Protein AF-A0A845ZZM4-F1 (afdb_monomer)

Secondary structure (DSSP, 8-state):
--------------HHHHHHHHHHHHTSSSHHHHHHHHHHHHHHHHHHHHHHHTT---BGGGSGGG-HHHHHHS-----B-TT-

Foldseek 3Di:
DDDPPPDDDDFDQDVVLQVLLQVLLVLEPDNVLSVLLSVLSSLLRRVCRVCVVVVFDWDACPFCSVPSVCSHPDSGNDIGRPPD

Solvent-accessible surface area (backbone atoms only — not comparable to full-atom values): 4985 Å² total; per-residue (Å²): 133,83,76,77,76,84,75,85,80,88,70,80,74,55,71,66,51,54,52,52,14,51,54,58,14,68,73,38,96,39,73,70,56,11,52,50,43,25,53,25,44,44,49,31,51,33,52,50,48,52,32,53,76,70,72,43,74,63,38,71,85,72,12,49,64,71,37,69,67,50,41,71,77,40,94,46,56,55,67,39,45,79,96,115

Structure (mmCIF, N/CA/C/O backbone):
data_AF-A0A845ZZM4-F1
#
_entry.id   AF-A0A845ZZM4-F1
#
loop_
_atom_site.group_PDB
_atom_site.id
_atom_site.type_symbol
_atom_site.label_atom_id
_atom_site.label_alt_id
_atom_site.label_comp_id
_atom_site.label_asym_id
_atom_site.label_entity_id
_atom_site.label_seq_id
_atom_site.pdbx_PDB_ins_code
_atom_site.Cartn_x
_atom_site.Cartn_y
_atom_site.Cartn_z
_atom_site.occupancy
_atom_site.B_iso_or_equiv
_atom_site.auth_seq_id
_atom_site.auth_comp_id
_atom_site.auth_asym_id
_atom_site.auth_atom_id
_atom_site.pdbx_PDB_model_num
ATOM 1 N N . MET A 1 1 ? -36.549 11.743 -3.552 1.00 40.31 1 MET A N 1
ATOM 2 C CA . MET A 1 1 ? -35.326 11.227 -4.198 1.00 40.31 1 MET A CA 1
ATOM 3 C C . MET A 1 1 ? -34.177 12.064 -3.660 1.00 40.31 1 MET A C 1
ATOM 5 O O . MET A 1 1 ? -33.990 13.182 -4.113 1.00 40.31 1 MET A O 1
ATOM 9 N N . THR A 1 2 ? -33.537 11.624 -2.577 1.00 44.28 2 THR A N 1
ATOM 10 C CA . THR A 1 2 ? -32.422 12.362 -1.972 1.00 44.28 2 THR A CA 1
ATOM 11 C C . THR A 1 2 ? -31.190 12.131 -2.825 1.00 44.28 2 THR A C 1
ATOM 13 O O . THR A 1 2 ? -30.688 11.015 -2.910 1.00 44.28 2 THR A O 1
ATOM 16 N N . ILE A 1 3 ? -30.756 13.185 -3.506 1.00 53.38 3 ILE A N 1
ATOM 17 C CA . ILE A 1 3 ? -29.464 13.231 -4.174 1.00 53.38 3 ILE A CA 1
ATOM 18 C C . ILE A 1 3 ? -28.447 13.178 -3.037 1.00 53.38 3 ILE A C 1
ATOM 20 O O . ILE A 1 3 ? -28.375 14.107 -2.237 1.00 53.38 3 ILE A O 1
ATOM 24 N N . THR A 1 4 ? -27.746 12.059 -2.882 1.00 60.25 4 THR A N 1
ATOM 25 C CA . THR A 1 4 ? -26.620 11.980 -1.955 1.00 60.25 4 THR A CA 1
ATOM 26 C C . THR A 1 4 ? -25.599 12.999 -2.447 1.00 60.25 4 THR A C 1
ATOM 28 O O . THR A 1 4 ? -25.017 12.808 -3.515 1.00 60.25 4 THR A O 1
ATOM 31 N N . GLU A 1 5 ? -25.433 14.121 -1.745 1.00 64.62 5 GLU A N 1
ATOM 32 C CA . GLU A 1 5 ? -24.337 15.038 -2.046 1.00 64.62 5 GLU A CA 1
ATOM 33 C C . GLU A 1 5 ? -23.032 14.245 -1.955 1.00 64.62 5 GLU A C 1
ATOM 35 O O . GLU A 1 5 ? -22.729 13.636 -0.928 1.00 64.62 5 GLU A O 1
ATOM 40 N N . LEU A 1 6 ? -22.276 14.215 -3.054 1.00 64.31 6 LEU A N 1
ATOM 41 C CA . LEU A 1 6 ? -20.940 13.633 -3.078 1.00 64.31 6 LEU A CA 1
ATOM 42 C C . LEU A 1 6 ? -20.026 14.531 -2.242 1.00 64.31 6 LEU A C 1
ATOM 44 O O . LEU A 1 6 ? -19.439 15.493 -2.739 1.00 64.31 6 LEU A O 1
ATOM 48 N N . THR A 1 7 ? -19.928 14.239 -0.949 1.00 76.38 7 THR A N 1
ATOM 49 C CA . THR A 1 7 ? -18.967 14.888 -0.067 1.00 76.38 7 THR A CA 1
ATOM 50 C C . THR A 1 7 ? -17.582 14.325 -0.362 1.00 76.38 7 THR A C 1
ATOM 52 O O . THR A 1 7 ? -17.256 13.179 -0.063 1.00 76.38 7 THR A O 1
ATOM 55 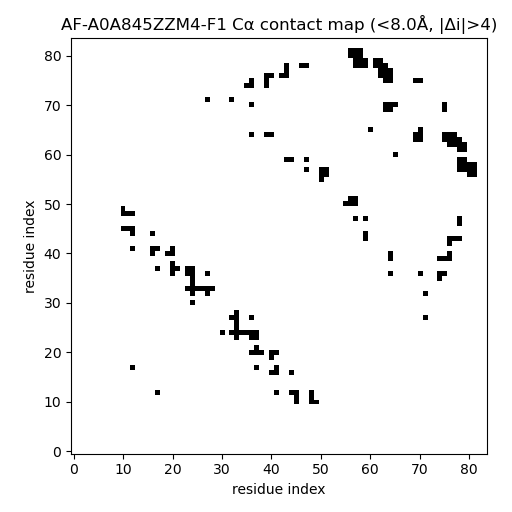N N . ASN A 1 8 ? -16.740 15.145 -0.991 1.00 82.69 8 ASN A N 1
ATOM 56 C CA . ASN A 1 8 ? -15.341 14.796 -1.198 1.00 82.69 8 ASN A CA 1
ATOM 57 C C . ASN A 1 8 ? -14.616 14.801 0.151 1.00 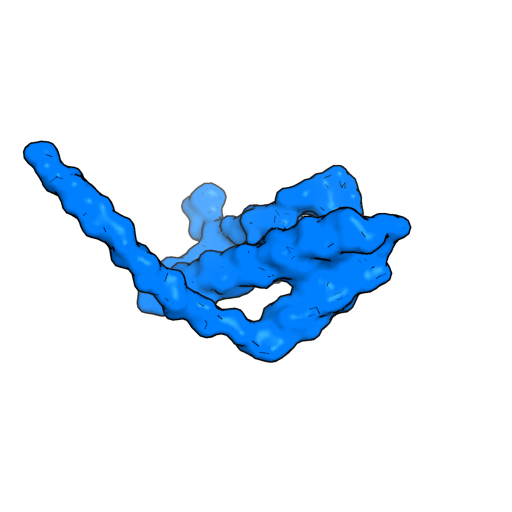82.69 8 ASN A C 1
ATOM 59 O O . ASN A 1 8 ? -14.463 15.848 0.782 1.00 82.69 8 ASN A O 1
ATOM 63 N N . ILE A 1 9 ? -14.129 13.637 0.572 1.00 86.56 9 ILE A N 1
ATOM 64 C CA . ILE A 1 9 ? -13.335 13.493 1.791 1.00 86.56 9 ILE A CA 1
ATOM 65 C C . ILE A 1 9 ? -11.857 13.609 1.422 1.00 86.56 9 ILE A C 1
ATOM 67 O O . ILE A 1 9 ? -11.357 12.898 0.551 1.00 86.56 9 ILE A O 1
ATOM 71 N N . LYS A 1 10 ? -11.138 14.510 2.096 1.00 91.50 10 LYS A N 1
ATOM 72 C CA . LYS A 1 10 ? -9.678 14.596 1.996 1.00 91.50 10 LYS A CA 1
ATOM 73 C C . LYS A 1 10 ? -9.066 13.793 3.129 1.00 91.50 10 LYS A C 1
ATOM 75 O O . LYS A 1 10 ? -9.219 14.164 4.288 1.00 91.50 10 LYS A O 1
ATOM 80 N N . VAL A 1 11 ? -8.357 12.723 2.787 1.00 93.12 11 VAL A N 1
ATOM 81 C CA . VAL A 1 11 ? -7.642 11.897 3.762 1.00 93.12 11 VAL A CA 1
ATOM 82 C C . VAL A 1 11 ? -6.158 12.224 3.717 1.00 93.12 11 VAL A C 1
ATOM 84 O O . VAL A 1 11 ? -5.549 12.240 2.649 1.00 93.12 11 VAL A O 1
ATOM 87 N N . TYR A 1 12 ? -5.571 12.495 4.882 1.00 93.31 12 TYR A N 1
ATOM 88 C CA . TYR A 1 12 ? -4.130 12.685 4.981 1.00 93.31 12 TYR A CA 1
ATOM 89 C C . TYR A 1 12 ? -3.409 11.346 4.802 1.00 93.31 12 TYR A C 1
ATOM 91 O O . TYR A 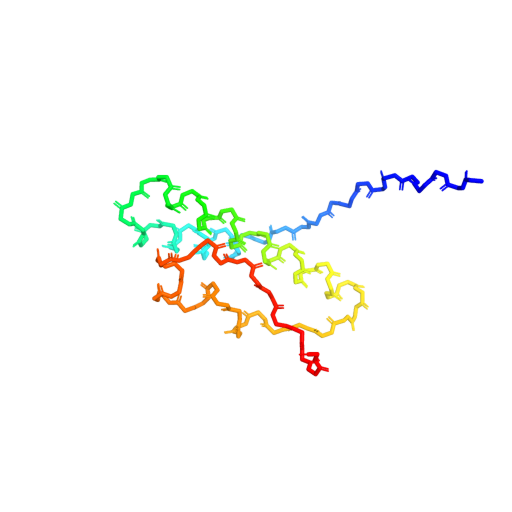1 12 ? -3.723 10.362 5.477 1.00 93.31 12 TYR A O 1
ATOM 99 N N . ILE A 1 13 ? -2.416 11.327 3.918 1.00 95.94 13 ILE A N 1
ATOM 100 C CA . ILE A 1 13 ? -1.528 10.188 3.691 1.00 95.94 13 ILE A CA 1
ATOM 101 C C . ILE A 1 13 ? -0.152 10.575 4.223 1.00 95.94 13 ILE A C 1
ATOM 103 O O . ILE A 1 13 ? 0.417 11.592 3.830 1.00 95.94 13 ILE A O 1
ATOM 107 N N . SER A 1 14 ? 0.368 9.786 5.163 1.00 94.69 14 SER A N 1
ATOM 108 C CA . SER A 1 14 ? 1.630 10.106 5.825 1.00 94.69 14 SER A CA 1
ATOM 109 C C . SER A 1 14 ? 2.831 9.883 4.896 1.00 94.69 14 SER A C 1
ATOM 111 O O . SER A 1 14 ? 2.779 9.026 4.010 1.00 94.69 14 SER A O 1
ATOM 113 N N . PRO A 1 15 ? 3.963 10.573 5.128 1.00 97.50 15 PRO A N 1
ATOM 114 C CA . PRO A 1 15 ? 5.206 10.315 4.403 1.00 97.50 15 PRO A CA 1
ATOM 115 C C . PRO A 1 15 ? 5.639 8.846 4.463 1.00 97.50 15 PRO A C 1
ATOM 117 O O . PRO A 1 15 ? 6.110 8.311 3.467 1.00 97.50 15 PRO A O 1
ATOM 120 N N . TYR A 1 16 ? 5.397 8.164 5.589 1.00 96.62 16 TYR A N 1
ATOM 121 C CA . TYR A 1 16 ? 5.672 6.732 5.733 1.00 96.62 16 TYR A CA 1
ATOM 122 C C . TYR A 1 16 ? 4.911 5.876 4.713 1.00 96.62 16 TYR A C 1
ATOM 124 O O . TYR A 1 16 ? 5.492 4.961 4.136 1.00 96.62 16 TYR A O 1
ATOM 132 N N . ALA A 1 17 ? 3.638 6.186 4.444 1.00 97.69 17 ALA A N 1
ATOM 133 C CA . ALA A 1 17 ? 2.859 5.479 3.428 1.00 97.69 17 ALA A CA 1
ATOM 134 C C . ALA A 1 17 ? 3.463 5.663 2.027 1.00 97.69 17 ALA A C 1
ATOM 136 O O . ALA A 1 17 ? 3.569 4.702 1.268 1.00 97.69 17 ALA A O 1
ATOM 137 N N . HIS A 1 18 ? 3.934 6.874 1.711 1.00 98.38 18 HIS A N 1
ATOM 138 C CA . HIS A 1 18 ? 4.653 7.136 0.464 1.00 98.38 18 HIS A CA 1
ATOM 139 C C . HIS A 1 18 ? 5.987 6.387 0.382 1.00 98.38 18 HIS A C 1
ATOM 141 O O . HIS A 1 18 ? 6.325 5.895 -0.693 1.00 98.38 18 HIS A O 1
ATOM 147 N N . SER A 1 19 ? 6.726 6.261 1.489 1.00 98.56 19 SER A N 1
ATOM 148 C CA . SER A 1 19 ? 7.970 5.483 1.536 1.00 98.56 19 SER A CA 1
ATOM 149 C C . SER A 1 19 ? 7.728 4.000 1.245 1.00 98.56 19 SER A C 1
ATOM 151 O O . SER A 1 19 ? 8.402 3.448 0.378 1.00 98.56 19 SER A O 1
ATOM 153 N N . TYR A 1 20 ? 6.734 3.375 1.886 1.00 98.31 20 TYR A N 1
ATOM 154 C CA . TYR A 1 20 ? 6.379 1.980 1.602 1.00 98.31 20 TYR A CA 1
ATOM 155 C C . TYR A 1 20 ? 5.869 1.794 0.172 1.00 98.31 20 TYR A C 1
ATOM 157 O O . TYR A 1 20 ? 6.325 0.897 -0.530 1.00 98.31 20 TYR A O 1
ATOM 165 N N . ALA A 1 21 ? 4.987 2.678 -0.303 1.00 98.50 21 ALA A N 1
ATOM 166 C CA . ALA A 1 21 ? 4.493 2.629 -1.675 1.00 98.50 21 ALA A CA 1
ATOM 167 C C . ALA A 1 21 ? 5.635 2.737 -2.700 1.00 98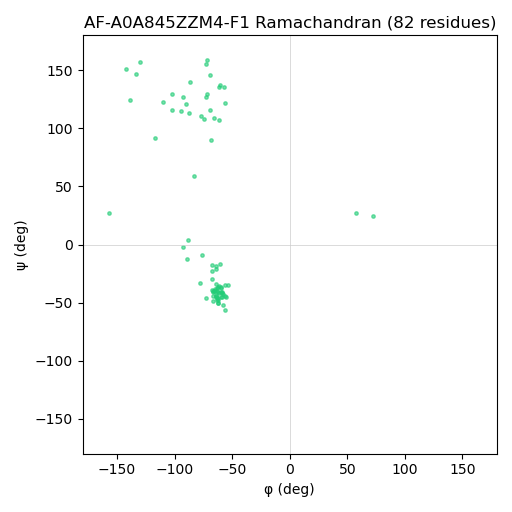.50 21 ALA A C 1
ATOM 169 O O . ALA A 1 21 ? 5.643 2.007 -3.691 1.00 98.50 21 ALA A O 1
ATOM 170 N N . ALA A 1 22 ? 6.614 3.617 -2.461 1.00 98.75 22 ALA A N 1
ATOM 171 C CA . ALA A 1 22 ? 7.785 3.769 -3.323 1.00 98.75 22 ALA A CA 1
ATOM 172 C C . ALA A 1 22 ? 8.678 2.523 -3.301 1.00 98.75 22 ALA A C 1
ATOM 174 O O . ALA A 1 22 ? 9.090 2.055 -4.362 1.00 98.75 22 ALA A O 1
ATOM 175 N N . GLN A 1 23 ? 8.933 1.963 -2.115 1.00 98.56 23 GLN A N 1
ATOM 176 C CA . GLN A 1 23 ? 9.685 0.719 -1.961 1.00 98.56 23 GLN A CA 1
ATOM 177 C C . GLN A 1 23 ? 9.014 -0.423 -2.734 1.00 98.56 23 GLN A C 1
ATOM 179 O O . GLN A 1 23 ? 9.638 -1.049 -3.587 1.00 98.56 23 GLN A O 1
ATOM 184 N N . PHE A 1 24 ? 7.721 -0.642 -2.508 1.00 98.44 24 PHE A N 1
ATOM 185 C CA . PHE A 1 24 ? 6.971 -1.717 -3.150 1.00 98.44 24 PHE A CA 1
ATOM 186 C C . PHE A 1 24 ? 6.865 -1.550 -4.666 1.00 98.44 24 PHE A C 1
ATOM 188 O O . PHE A 1 24 ? 6.870 -2.540 -5.400 1.00 98.44 24 PHE A O 1
ATOM 195 N N . ALA A 1 25 ? 6.778 -0.310 -5.146 1.00 98.62 25 ALA A N 1
ATOM 196 C CA . ALA A 1 25 ? 6.792 0.003 -6.568 1.00 98.62 25 ALA A CA 1
ATOM 197 C C . ALA A 1 25 ? 8.147 -0.303 -7.221 1.00 98.62 25 ALA A C 1
ATOM 199 O O . ALA A 1 25 ? 8.174 -0.802 -8.347 1.00 98.62 25 ALA A O 1
ATOM 200 N N . ALA A 1 26 ? 9.252 -0.031 -6.520 1.00 98.44 26 ALA A N 1
ATOM 201 C CA . ALA A 1 26 ? 10.608 -0.291 -7.002 1.00 98.44 26 ALA A CA 1
ATOM 202 C C . ALA A 1 26 ? 10.925 -1.792 -7.126 1.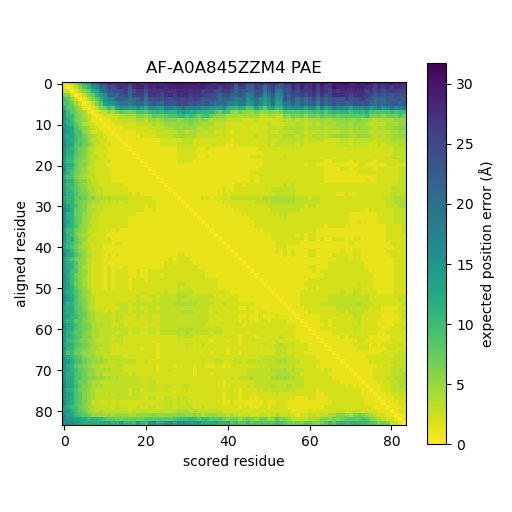00 98.44 26 ALA A C 1
ATOM 204 O O . ALA A 1 26 ? 11.781 -2.176 -7.916 1.00 98.44 26 ALA A O 1
ATOM 205 N N . GLU A 1 27 ? 10.206 -2.644 -6.395 1.00 97.69 27 GLU A N 1
ATOM 206 C CA . GLU A 1 27 ? 10.321 -4.105 -6.482 1.00 97.69 27 GLU A CA 1
ATOM 207 C C . GLU A 1 27 ? 9.642 -4.695 -7.733 1.00 97.69 27 GLU A C 1
ATOM 209 O O . GLU A 1 27 ? 9.783 -5.885 -8.013 1.00 97.69 27 GLU A O 1
ATOM 214 N N . GLN A 1 28 ? 8.881 -3.896 -8.493 1.00 98.38 28 GLN A N 1
ATOM 215 C CA . GLN A 1 28 ? 8.112 -4.392 -9.634 1.00 98.38 28 GLN A CA 1
ATOM 216 C C . GLN A 1 28 ? 8.938 -4.433 -10.921 1.00 98.38 28 GLN A C 1
ATOM 218 O O . GLN A 1 28 ? 9.644 -3.490 -11.267 1.00 98.38 28 GLN A O 1
ATOM 223 N N . ALA A 1 29 ? 8.750 -5.495 -11.709 1.00 97.56 29 ALA A N 1
ATOM 224 C CA . ALA A 1 29 ? 9.511 -5.737 -12.939 1.00 97.56 29 ALA A CA 1
ATOM 225 C C . ALA A 1 29 ? 9.294 -4.691 -14.048 1.00 97.56 29 ALA A C 1
ATOM 227 O O . ALA A 1 29 ? 10.103 -4.586 -14.968 1.00 97.56 29 ALA A O 1
ATOM 228 N N . THR A 1 30 ? 8.189 -3.937 -14.009 1.00 98.31 30 THR A N 1
ATOM 229 C CA . THR A 1 30 ? 7.892 -2.916 -15.023 1.00 98.31 30 THR A CA 1
ATOM 230 C C . THR A 1 30 ? 7.454 -1.606 -14.375 1.00 98.31 30 THR A C 1
ATOM 232 O O . THR A 1 30 ? 6.713 -1.641 -13.388 1.00 98.31 30 THR A O 1
ATOM 235 N N . PRO A 1 31 ? 7.786 -0.443 -14.971 1.00 98.25 31 PRO A N 1
ATOM 236 C CA . PRO A 1 31 ? 7.321 0.853 -14.475 1.00 98.25 31 PRO A CA 1
ATOM 237 C C . PRO A 1 31 ? 5.795 0.954 -14.376 1.00 98.25 31 PRO A C 1
ATOM 239 O O . PRO A 1 31 ? 5.264 1.558 -13.445 1.00 98.25 31 PRO A O 1
ATOM 242 N N . ARG A 1 32 ? 5.071 0.322 -15.312 1.00 98.38 32 ARG A N 1
ATOM 243 C CA . ARG A 1 32 ? 3.602 0.279 -15.298 1.00 98.38 32 ARG A CA 1
ATOM 244 C C . ARG A 1 32 ? 3.079 -0.427 -14.047 1.00 98.38 32 ARG A C 1
ATOM 246 O O . ARG A 1 32 ? 2.239 0.133 -13.349 1.00 98.38 32 ARG A O 1
ATOM 253 N N . LYS A 1 33 ? 3.604 -1.619 -13.745 1.00 98.31 33 LYS A N 1
ATOM 254 C CA . LYS A 1 33 ? 3.221 -2.366 -12.541 1.00 98.31 33 LYS A CA 1
ATOM 255 C C . LYS A 1 33 ? 3.654 -1.636 -11.267 1.00 98.31 33 LYS A C 1
ATOM 257 O O . LYS A 1 33 ? 2.863 -1.544 -10.336 1.00 98.31 33 LYS A O 1
ATOM 262 N N . GLY A 1 34 ? 4.848 -1.040 -11.260 1.00 98.56 34 GLY A N 1
ATOM 263 C CA . GLY A 1 34 ? 5.323 -0.195 -10.160 1.00 98.56 34 GLY A CA 1
ATOM 264 C C . GLY A 1 34 ? 4.355 0.946 -9.845 1.00 98.56 34 GLY A C 1
ATOM 265 O O . GLY A 1 34 ? 3.989 1.141 -8.689 1.00 98.56 34 GLY A O 1
ATOM 266 N N . LYS A 1 35 ? 3.843 1.640 -10.870 1.00 98.62 35 LYS A N 1
ATOM 267 C CA . LYS A 1 35 ? 2.827 2.688 -10.692 1.00 98.62 35 LYS A CA 1
ATOM 268 C C . LYS A 1 35 ? 1.525 2.154 -10.082 1.00 98.62 35 LYS A C 1
ATOM 270 O O . LYS A 1 35 ? 0.970 2.819 -9.212 1.00 98.62 35 LYS A O 1
ATOM 275 N N . HIS A 1 36 ? 1.042 0.986 -10.513 1.00 98.50 36 HIS A N 1
ATOM 276 C CA . HIS A 1 36 ? -0.160 0.371 -9.928 1.00 98.50 36 HIS A CA 1
ATOM 277 C C . HIS A 1 36 ? 0.058 0.056 -8.449 1.00 98.50 36 HIS A C 1
ATOM 279 O O . HIS A 1 36 ? -0.714 0.492 -7.604 1.00 98.50 36 HIS A O 1
ATOM 285 N N . VAL A 1 37 ? 1.164 -0.616 -8.128 1.00 98.56 37 VAL A N 1
ATOM 286 C CA . VAL A 1 37 ? 1.511 -0.971 -6.749 1.00 98.56 37 VAL A CA 1
ATOM 287 C C . VAL A 1 37 ? 1.657 0.267 -5.865 1.00 98.56 37 VAL A C 1
ATOM 289 O O . VAL A 1 37 ? 1.143 0.271 -4.746 1.00 98.56 37 VAL A O 1
ATOM 292 N N . TYR A 1 38 ? 2.279 1.336 -6.369 1.00 98.69 38 TYR A N 1
ATOM 293 C CA . TYR A 1 38 ? 2.376 2.607 -5.654 1.00 98.69 38 TYR A CA 1
ATOM 294 C C . TYR A 1 38 ? 0.990 3.144 -5.278 1.00 98.69 38 TYR A C 1
ATOM 296 O O . TYR A 1 38 ? 0.700 3.369 -4.104 1.00 98.69 38 TYR A O 1
ATOM 304 N N . LEU A 1 39 ? 0.117 3.318 -6.274 1.00 98.56 39 LEU A N 1
ATOM 305 C CA . LEU A 1 39 ? -1.207 3.913 -6.085 1.00 98.56 39 LEU A CA 1
ATOM 306 C C . LEU A 1 39 ? -2.118 3.035 -5.225 1.00 98.56 39 LEU A C 1
ATOM 308 O O . LEU A 1 39 ? -2.801 3.556 -4.346 1.00 98.56 39 LEU A O 1
ATOM 312 N N . ASN A 1 40 ? -2.081 1.719 -5.422 1.00 98.50 40 ASN A N 1
ATOM 313 C CA . ASN A 1 40 ? -2.852 0.780 -4.621 1.00 98.50 40 ASN A CA 1
ATOM 314 C C . ASN A 1 40 ? -2.415 0.800 -3.156 1.00 98.50 40 ASN A C 1
ATOM 316 O O . ASN A 1 40 ? -3.257 0.870 -2.266 1.00 98.50 40 ASN A O 1
ATOM 320 N N . THR A 1 41 ? -1.104 0.820 -2.893 1.00 98.50 41 THR A N 1
ATOM 321 C CA . THR A 1 41 ? -0.585 0.925 -1.522 1.00 98.50 41 THR A CA 1
ATOM 322 C C . THR A 1 41 ? -1.096 2.205 -0.855 1.00 98.50 41 THR A C 1
ATOM 324 O O . THR A 1 41 ? -1.593 2.158 0.269 1.00 98.50 41 THR A O 1
ATOM 327 N N . LEU A 1 42 ? -1.064 3.344 -1.559 1.00 98.31 42 LEU A N 1
ATOM 328 C CA . LEU A 1 42 ? -1.617 4.599 -1.038 1.00 98.31 42 LEU A CA 1
ATOM 329 C C . LEU A 1 42 ? -3.132 4.533 -0.800 1.00 98.31 42 LEU A C 1
ATOM 331 O O . LEU A 1 42 ? -3.604 5.086 0.193 1.00 98.31 42 LEU A O 1
ATOM 335 N N . ALA A 1 43 ? -3.884 3.852 -1.667 1.00 97.56 43 ALA A N 1
ATOM 336 C CA . ALA A 1 43 ? -5.323 3.663 -1.502 1.00 97.56 43 ALA A CA 1
ATOM 337 C C . ALA A 1 43 ? -5.643 2.875 -0.220 1.00 97.56 43 ALA A C 1
ATOM 339 O O . ALA A 1 43 ? -6.471 3.321 0.575 1.00 97.56 43 ALA A O 1
ATOM 340 N N . VAL A 1 44 ? -4.926 1.776 0.038 1.00 97.94 44 VAL A N 1
ATOM 341 C CA . VAL A 1 44 ? -5.071 0.981 1.271 1.00 97.94 44 VAL A CA 1
ATOM 342 C C . VAL A 1 44 ? -4.780 1.839 2.508 1.00 97.94 44 VAL A C 1
ATOM 344 O O . VAL A 1 44 ? -5.562 1.846 3.459 1.00 97.94 44 VAL A O 1
ATOM 347 N N . TYR A 1 45 ? -3.703 2.633 2.485 1.00 97.94 45 TYR A N 1
ATOM 348 C CA . TYR A 1 45 ? -3.388 3.564 3.576 1.00 97.94 45 TYR A CA 1
ATOM 349 C C . TYR A 1 45 ? -4.464 4.636 3.777 1.00 97.94 45 TYR A C 1
ATOM 351 O O . TYR A 1 45 ? -4.792 4.953 4.922 1.00 97.94 45 TYR A O 1
ATOM 359 N N . ALA A 1 46 ? -5.014 5.192 2.696 1.00 97.19 46 ALA A N 1
ATOM 360 C CA . ALA A 1 46 ? -6.071 6.193 2.773 1.00 97.19 46 ALA A CA 1
ATOM 361 C C . ALA A 1 46 ? -7.338 5.612 3.418 1.00 97.19 46 ALA A C 1
ATOM 363 O O . ALA A 1 46 ? -7.865 6.204 4.359 1.00 97.19 46 ALA A O 1
ATOM 364 N N . VAL A 1 47 ? -7.785 4.427 2.989 1.00 96.62 47 VAL A N 1
ATOM 365 C CA . VAL A 1 47 ? -8.952 3.763 3.593 1.00 96.62 47 VAL A C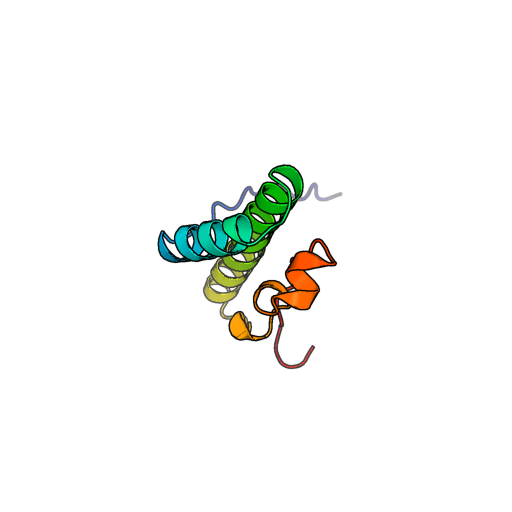A 1
ATOM 366 C C . VAL A 1 47 ? -8.679 3.429 5.059 1.00 96.62 47 VAL A C 1
ATOM 368 O O . VAL A 1 47 ? -9.485 3.771 5.917 1.00 96.62 47 VAL A O 1
ATOM 371 N N . ASN A 1 48 ? -7.514 2.866 5.383 1.00 97.19 48 ASN A N 1
ATOM 372 C CA . ASN A 1 48 ? -7.124 2.577 6.765 1.00 97.19 48 ASN A CA 1
ATOM 373 C C . ASN A 1 48 ? -7.127 3.837 7.651 1.00 97.19 48 ASN A C 1
ATOM 375 O O . ASN A 1 48 ? -7.613 3.800 8.779 1.00 97.19 48 ASN A O 1
ATOM 379 N N . ASN A 1 49 ? -6.619 4.968 7.155 1.00 96.38 49 ASN A N 1
ATOM 380 C CA . ASN A 1 49 ? -6.638 6.228 7.901 1.00 96.38 49 ASN A CA 1
ATOM 381 C C . ASN A 1 49 ? -8.063 6.752 8.102 1.00 96.38 49 ASN A C 1
ATOM 383 O O . ASN A 1 49 ? -8.386 7.219 9.191 1.00 96.38 49 ASN A O 1
ATOM 387 N N . TYR A 1 50 ? -8.915 6.638 7.085 1.00 95.69 50 TYR A N 1
ATOM 388 C CA . TYR A 1 50 ? -10.318 7.020 7.194 1.00 95.69 50 TYR A CA 1
ATOM 389 C C . TYR A 1 50 ? -11.079 6.148 8.202 1.00 95.69 50 TYR A C 1
ATOM 391 O O . TYR A 1 50 ? -11.782 6.672 9.060 1.00 95.69 50 TYR A O 1
ATOM 399 N N . LEU A 1 51 ? -10.882 4.829 8.174 1.00 95.56 51 LEU A N 1
ATOM 400 C CA . LEU A 1 51 ? -11.503 3.912 9.134 1.00 95.56 51 LEU A CA 1
ATOM 401 C C . LEU A 1 51 ? -11.053 4.188 10.570 1.00 95.56 51 LEU A C 1
ATOM 403 O O . LEU A 1 51 ? -11.878 4.152 11.478 1.00 95.56 51 LEU A O 1
ATOM 407 N N . LYS A 1 52 ? -9.784 4.564 10.776 1.00 94.81 52 LYS A N 1
ATOM 408 C CA . LYS A 1 52 ? -9.304 5.028 12.086 1.00 94.81 52 LYS A CA 1
ATOM 409 C C . LYS A 1 52 ? -10.047 6.269 12.580 1.00 94.81 52 LYS A C 1
ATOM 411 O O . LYS A 1 52 ? -10.293 6.364 13.775 1.00 94.81 52 LYS A O 1
ATOM 416 N N . TRP A 1 53 ? -10.413 7.203 11.698 1.00 94.62 53 TRP A N 1
ATOM 417 C CA . TRP A 1 53 ? -11.220 8.373 12.080 1.00 94.62 53 TRP A CA 1
ATOM 418 C C . TRP A 1 53 ? -12.642 8.002 12.492 1.00 94.62 53 TRP A C 1
ATOM 420 O O . TRP A 1 53 ? -13.237 8.697 13.307 1.00 94.62 53 TRP A O 1
ATOM 430 N N . LEU A 1 54 ? -13.173 6.918 11.929 1.00 95.44 54 LEU A N 1
ATOM 431 C CA . LEU A 1 54 ? -14.484 6.369 12.271 1.00 95.44 54 LEU A CA 1
ATOM 432 C C . LEU A 1 54 ? -14.435 5.372 13.437 1.00 95.44 54 LEU A C 1
ATOM 434 O O . LEU A 1 54 ? -15.452 4.756 13.736 1.00 95.44 54 LEU A O 1
ATOM 438 N N . GLU A 1 55 ? -13.266 5.173 14.055 1.00 96.38 55 GLU A N 1
ATOM 439 C CA . GLU A 1 55 ? -13.043 4.173 15.108 1.00 96.38 55 GLU A CA 1
ATOM 440 C C . GLU A 1 55 ? -13.382 2.730 14.672 1.00 96.38 55 GLU A C 1
ATOM 442 O O . GLU A 1 55 ? -13.679 1.864 15.493 1.00 96.38 55 GLU A O 1
ATOM 447 N N . ILE A 1 56 ? -13.290 2.441 13.367 1.00 96.31 56 ILE A N 1
ATOM 448 C CA . ILE A 1 56 ? -13.496 1.104 12.799 1.00 96.31 56 ILE A CA 1
ATOM 449 C C . ILE A 1 56 ? -12.148 0.364 12.761 1.00 96.31 56 ILE A C 1
ATOM 451 O O . ILE A 1 56 ? -11.211 0.826 12.094 1.00 96.31 56 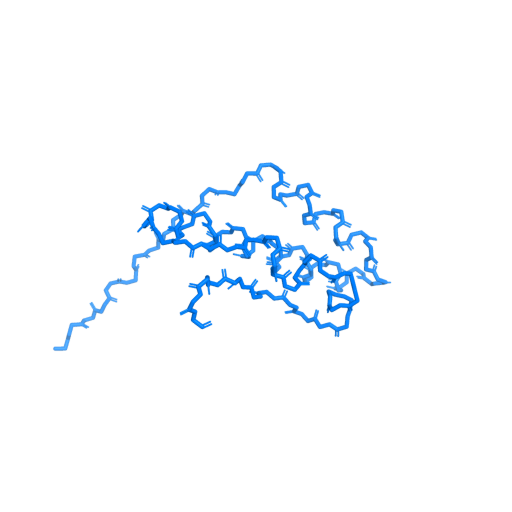ILE A O 1
ATOM 455 N N . PRO A 1 57 ? -12.017 -0.798 13.432 1.00 96.50 57 PRO A N 1
ATOM 456 C CA . PRO A 1 57 ? -10.793 -1.587 13.390 1.00 96.50 57 PRO A CA 1
ATOM 457 C C . PRO A 1 57 ? -10.461 -2.057 11.970 1.00 96.50 57 PRO A C 1
ATOM 459 O O . PRO A 1 57 ? -11.313 -2.568 11.249 1.00 96.50 57 PRO A O 1
ATOM 462 N N . SER A 1 58 ? -9.193 -1.933 11.589 1.00 97.31 58 SER A N 1
ATOM 463 C CA . SER A 1 58 ? -8.635 -2.498 10.358 1.00 97.31 58 SER A CA 1
ATOM 464 C C . SER A 1 58 ? -7.214 -2.997 10.618 1.00 97.31 58 SER A C 1
ATOM 466 O O . SER A 1 58 ? -6.522 -2.493 11.508 1.00 97.31 58 SER A O 1
ATOM 468 N N . ASN A 1 59 ? -6.779 -4.012 9.872 1.00 96.88 59 ASN A N 1
ATOM 469 C CA . ASN A 1 59 ? -5.455 -4.605 10.001 1.00 96.88 59 ASN A CA 1
ATOM 470 C C . ASN A 1 59 ? -4.648 -4.417 8.720 1.00 96.88 59 ASN A C 1
ATOM 472 O O . ASN A 1 59 ? -4.647 -5.252 7.817 1.00 96.88 59 ASN A O 1
ATOM 476 N N . LEU A 1 60 ? -3.903 -3.315 8.684 1.00 95.44 60 LEU A N 1
ATOM 477 C CA . LEU A 1 60 ? -3.049 -2.989 7.555 1.00 95.44 60 LEU A CA 1
ATOM 478 C C . LEU A 1 60 ? -2.040 -4.106 7.253 1.00 95.44 60 LEU A C 1
ATOM 480 O O . LEU A 1 60 ? -1.904 -4.475 6.095 1.00 95.44 60 LEU A O 1
ATOM 484 N N . ALA A 1 61 ? -1.389 -4.676 8.272 1.00 95.25 61 ALA A N 1
ATOM 485 C CA . ALA A 1 61 ? -0.313 -5.658 8.105 1.00 95.25 61 ALA A CA 1
ATOM 486 C C . ALA A 1 61 ? -0.775 -7.005 7.519 1.00 95.25 61 ALA A C 1
ATOM 488 O O . ALA A 1 61 ? 0.056 -7.769 7.037 1.00 95.25 61 ALA A O 1
ATOM 489 N N . GLN A 1 62 ? -2.077 -7.298 7.565 1.00 96.44 62 GLN A N 1
ATOM 490 C CA . GLN A 1 62 ? -2.663 -8.494 6.953 1.00 96.44 62 GLN A CA 1
ATOM 491 C C . GLN A 1 62 ? -3.172 -8.268 5.526 1.00 96.44 62 GLN A C 1
ATOM 493 O O . GLN A 1 62 ? -3.631 -9.222 4.911 1.00 96.44 62 GLN A O 1
ATOM 498 N N . SER A 1 63 ? -3.092 -7.044 5.001 1.00 96.50 63 SER A N 1
ATOM 499 C CA . SER A 1 63 ? -3.512 -6.756 3.624 1.00 96.50 63 SER A CA 1
ATOM 500 C C . SER A 1 63 ? -2.551 -7.401 2.620 1.00 96.50 63 SER A C 1
ATOM 502 O O . SER A 1 63 ? -1.334 -7.406 2.853 1.00 96.50 63 SER A O 1
ATOM 504 N N . ASP A 1 64 ? -3.044 -7.857 1.469 1.00 97.25 64 ASP A N 1
ATOM 505 C CA . ASP A 1 64 ? -2.217 -8.563 0.478 1.00 97.25 64 ASP A CA 1
ATOM 506 C C . ASP A 1 64 ? -1.117 -7.674 -0.116 1.00 97.25 64 ASP A C 1
ATOM 508 O O . ASP A 1 64 ? -0.105 -8.175 -0.615 1.00 97.25 64 ASP A O 1
ATOM 512 N N . CYS A 1 65 ? -1.243 -6.346 -0.005 1.00 95.19 65 CYS A N 1
ATOM 513 C CA . CYS A 1 65 ? -0.178 -5.418 -0.378 1.00 95.19 65 CYS A CA 1
ATOM 514 C C . CYS A 1 65 ? 1.113 -5.611 0.435 1.00 95.19 65 CYS A C 1
ATOM 516 O O . CYS A 1 65 ? 2.164 -5.180 -0.033 1.00 95.19 65 CYS A O 1
ATOM 518 N N . TRP A 1 66 ? 1.085 -6.301 1.581 1.00 96.88 66 TRP A N 1
ATOM 519 C CA . TRP A 1 66 ? 2.282 -6.681 2.344 1.00 96.88 66 TRP A CA 1
ATOM 520 C C . TRP A 1 66 ? 2.872 -8.027 1.919 1.00 96.88 66 TRP A C 1
ATOM 522 O O . TRP A 1 66 ? 4.026 -8.305 2.242 1.00 96.88 66 TRP A O 1
ATOM 532 N N . ASN A 1 67 ? 2.152 -8.827 1.129 1.00 97.44 67 ASN A N 1
ATOM 533 C CA . ASN A 1 67 ? 2.658 -10.071 0.558 1.00 97.44 67 ASN A CA 1
ATOM 534 C C . ASN A 1 67 ? 3.377 -9.793 -0.781 1.00 97.44 67 ASN A C 1
ATOM 536 O O . ASN A 1 67 ? 2.724 -9.432 -1.764 1.00 97.44 67 ASN A O 1
ATOM 540 N N . PRO A 1 68 ? 4.709 -9.991 -0.876 1.00 96.19 68 PRO A N 1
ATOM 541 C CA . PRO A 1 68 ? 5.450 -9.693 -2.102 1.00 96.19 68 PRO A CA 1
ATOM 542 C C . PRO A 1 68 ? 4.970 -10.482 -3.322 1.00 96.19 68 PRO A C 1
ATOM 544 O O . PRO A 1 68 ? 4.905 -9.932 -4.418 1.00 96.19 68 PRO A O 1
ATOM 547 N N . GLY A 1 69 ? 4.594 -11.750 -3.138 1.00 97.31 69 GLY A N 1
ATOM 548 C CA . GLY A 1 69 ? 4.115 -12.598 -4.227 1.00 97.31 69 GLY A CA 1
ATOM 549 C C . GLY A 1 69 ? 2.778 -12.113 -4.781 1.00 97.31 69 GLY A C 1
ATOM 550 O O . GLY A 1 69 ? 2.639 -11.932 -5.991 1.00 97.31 69 GLY A O 1
ATOM 551 N N . LEU A 1 70 ? 1.812 -11.836 -3.900 1.00 97.38 70 LEU A N 1
ATOM 552 C CA . LEU A 1 70 ? 0.490 -11.353 -4.312 1.00 97.38 70 LEU A CA 1
ATOM 553 C C . LEU A 1 70 ? 0.572 -9.971 -4.961 1.00 97.38 70 LEU A C 1
ATOM 555 O O . LEU A 1 70 ? -0.040 -9.746 -6.002 1.00 97.38 70 LEU A O 1
ATOM 559 N N . ARG A 1 71 ? 1.405 -9.080 -4.419 1.00 96.12 71 ARG A N 1
ATOM 560 C CA . ARG A 1 71 ? 1.645 -7.741 -4.971 1.00 96.12 71 ARG A CA 1
ATOM 561 C C . ARG A 1 71 ? 2.246 -7.760 -6.380 1.00 96.12 71 ARG A C 1
ATOM 563 O O . ARG A 1 71 ? 1.905 -6.908 -7.202 1.00 96.12 71 ARG A O 1
ATOM 570 N N . VAL A 1 72 ? 3.119 -8.728 -6.667 1.00 96.19 72 VAL A N 1
ATOM 571 C CA . VAL A 1 72 ? 3.699 -8.922 -8.005 1.00 96.19 72 VAL A CA 1
ATOM 572 C C . VAL A 1 72 ? 2.661 -9.487 -8.977 1.00 96.19 72 VAL A C 1
ATOM 574 O O . VAL A 1 72 ? 2.533 -8.985 -10.095 1.00 96.19 72 VAL A O 1
ATOM 577 N N . LEU A 1 73 ? 1.906 -10.506 -8.559 1.00 96.88 73 LEU A N 1
ATOM 578 C CA . LEU A 1 73 ? 0.984 -11.239 -9.433 1.00 96.88 73 LEU A CA 1
ATOM 579 C C . LEU A 1 73 ? -0.335 -10.495 -9.694 1.00 96.88 73 LEU A C 1
ATOM 581 O O . LEU A 1 73 ?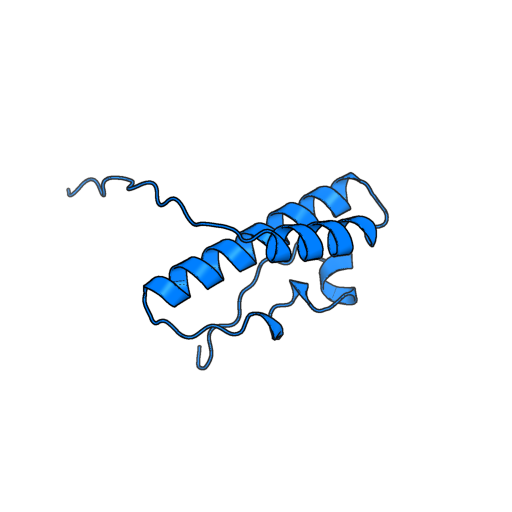 -0.876 -10.590 -10.795 1.00 96.88 73 LEU A O 1
ATOM 585 N N . PHE A 1 74 ? -0.831 -9.723 -8.726 1.00 96.44 74 PHE A N 1
ATOM 586 C CA . PHE A 1 74 ? -2.154 -9.096 -8.764 1.00 96.44 74 PHE A CA 1
ATOM 587 C C . PHE A 1 74 ? -2.092 -7.602 -8.447 1.00 96.44 74 PHE A C 1
ATOM 589 O O . PHE A 1 74 ? -1.159 -7.118 -7.807 1.00 96.44 74 PHE A O 1
ATOM 596 N N . ASP A 1 75 ? -3.086 -6.840 -8.898 1.00 95.50 75 ASP A N 1
ATOM 597 C CA . ASP A 1 75 ? -3.251 -5.424 -8.5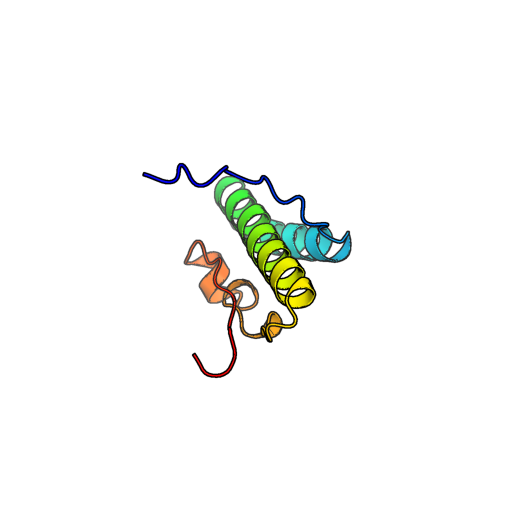38 1.00 95.50 75 ASP A CA 1
ATOM 598 C C . ASP A 1 75 ? -3.965 -5.304 -7.179 1.00 95.50 75 ASP A C 1
ATOM 600 O O . ASP A 1 75 ? -5.041 -4.721 -7.073 1.00 95.50 75 ASP A O 1
ATOM 604 N N . VAL A 1 76 ? -3.359 -5.892 -6.140 1.00 96.81 76 VAL A N 1
ATOM 605 C CA . VAL A 1 76 ? -3.906 -5.950 -4.774 1.00 96.81 76 VAL A CA 1
ATOM 606 C C . VAL A 1 76 ? -4.112 -4.555 -4.192 1.00 96.81 76 VAL A C 1
ATOM 608 O O . VAL A 1 76 ? -3.259 -3.680 -4.361 1.00 96.81 76 VAL A O 1
ATOM 611 N N . ALA A 1 77 ? -5.248 -4.349 -3.533 1.00 97.69 77 ALA A N 1
ATOM 612 C CA . ALA A 1 77 ? -5.630 -3.111 -2.848 1.00 97.69 77 ALA A CA 1
ATOM 613 C C . ALA A 1 77 ? -6.676 -3.391 -1.749 1.00 97.69 77 ALA A C 1
ATOM 615 O O . ALA A 1 77 ? -7.517 -2.546 -1.444 1.00 97.69 77 ALA A O 1
ATOM 616 N N . ASP A 1 78 ? -6.666 -4.607 -1.211 1.00 97.06 78 ASP A N 1
ATOM 617 C CA . ASP A 1 78 ? -7.503 -5.016 -0.094 1.00 97.06 78 ASP A CA 1
ATOM 618 C C . ASP A 1 78 ? -7.025 -4.371 1.215 1.00 97.06 78 ASP A C 1
ATOM 620 O O . ASP A 1 78 ? -5.881 -3.933 1.352 1.00 97.06 78 ASP A O 1
ATOM 624 N N . LEU A 1 79 ? -7.936 -4.304 2.182 1.00 97.69 79 LEU A N 1
ATOM 625 C CA . LEU A 1 79 ? -7.646 -3.948 3.561 1.00 97.69 79 LEU A CA 1
ATOM 626 C C . LEU A 1 79 ? -8.452 -4.878 4.455 1.00 97.69 79 LEU A C 1
ATOM 628 O O . LEU A 1 79 ? -9.677 -4.936 4.348 1.00 97.69 79 LEU A O 1
ATOM 632 N N . VAL A 1 80 ? -7.773 -5.578 5.357 1.00 97.44 80 VAL A N 1
ATOM 633 C CA . VAL A 1 80 ? -8.443 -6.515 6.260 1.00 97.44 80 VAL A CA 1
ATOM 634 C C . VAL A 1 80 ? -9.236 -5.754 7.318 1.00 97.44 80 VAL A C 1
ATOM 636 O O . VAL A 1 80 ? -8.690 -4.922 8.048 1.00 97.44 80 VAL A O 1
ATOM 639 N N . LEU A 1 81 ? -10.521 -6.084 7.436 1.00 96.62 81 LEU A N 1
ATOM 640 C CA . LEU A 1 81 ? -11.373 -5.705 8.557 1.00 96.62 81 LEU A CA 1
ATOM 641 C C . LEU A 1 81 ? -11.505 -6.926 9.470 1.00 96.62 81 LEU A C 1
ATOM 643 O O . LEU A 1 81 ? -12.034 -7.945 9.033 1.00 96.62 81 LEU A O 1
ATOM 647 N N . PRO A 1 82 ? -11.004 -6.877 10.713 1.00 93.38 82 PRO A N 1
ATOM 648 C CA . PRO A 1 82 ? -11.147 -8.000 11.623 1.00 93.38 82 PRO A CA 1
ATOM 649 C C . PRO A 1 82 ? -12.621 -8.371 11.814 1.00 93.38 82 PRO A C 1
ATOM 651 O O . PRO A 1 82 ? -13.446 -7.500 12.089 1.00 93.38 82 PRO A O 1
ATOM 654 N N . ASN A 1 83 ? -12.915 -9.673 11.775 1.00 85.88 83 ASN A N 1
ATOM 655 C CA . ASN A 1 83 ? -14.240 -10.253 12.037 1.00 85.88 83 ASN A CA 1
ATOM 656 C C . ASN A 1 83 ? -15.303 -10.026 10.943 1.00 85.88 83 ASN A C 1
ATOM 658 O O . ASN A 1 83 ? -16.496 -10.076 11.247 1.00 85.88 83 ASN A O 1
ATOM 662 N N . ILE A 1 84 ? -14.882 -9.795 9.696 1.00 84.19 84 ILE A N 1
ATOM 663 C CA . ILE A 1 84 ? -15.748 -9.757 8.506 1.00 84.19 84 ILE A CA 1
ATOM 664 C C . ILE A 1 84 ? -15.265 -10.799 7.499 1.00 84.19 84 ILE A C 1
ATOM 666 O O . ILE A 1 84 ? -14.032 -11.000 7.418 1.00 84.19 84 ILE A O 1
#

Radius of gyration: 14.34 Å; Cα contacts (8 Å, |Δi|>4): 99; chains: 1; bounding box: 46×28×30 Å

Sequence (84 aa):
MTITELTNIKVYISPYAHSYAAQFAAEQATPRKGKHVYLNTLAVYAVNNYLKWLEIPSNLAQSDCWNPGLRVLFDVADLVLPNI

Mean predicted aligned error: 4.36 Å

pLDDT: mean 93.13, std 11.6, range [40.31, 98.75]